Protein AF-A0A0H3GFT5-F1 (afdb_monomer)

Structure (mmCIF, N/CA/C/O backbone):
data_AF-A0A0H3GFT5-F1
#
_entry.id   AF-A0A0H3GFT5-F1
#
loop_
_atom_site.group_PDB
_atom_site.id
_atom_site.type_symbol
_atom_site.label_atom_id
_atom_site.label_alt_id
_atom_site.label_comp_id
_atom_site.label_asym_id
_atom_site.label_entity_id
_atom_site.label_seq_id
_atom_site.pdbx_PDB_ins_code
_atom_site.Cartn_x
_atom_site.Cartn_y
_atom_site.Cartn_z
_atom_site.occupancy
_atom_site.B_iso_or_equiv
_atom_site.auth_seq_id
_atom_site.auth_comp_id
_atom_site.auth_asym_id
_atom_site.auth_atom_id
_atom_site.pdbx_PDB_model_num
ATOM 1 N N . MET A 1 1 ? -4.047 -26.663 0.845 1.00 39.47 1 MET A N 1
ATOM 2 C CA . MET A 1 1 ? -2.807 -26.334 0.109 1.00 39.47 1 MET A CA 1
ATOM 3 C C . MET A 1 1 ? -2.494 -24.855 0.293 1.00 39.47 1 MET A C 1
ATOM 5 O O . MET A 1 1 ? -3.281 -24.041 -0.158 1.00 39.47 1 MET A O 1
ATOM 9 N N . ALA A 1 2 ? -1.389 -24.501 0.952 1.00 52.47 2 ALA A N 1
ATOM 10 C CA . ALA A 1 2 ? -0.893 -23.122 1.010 1.00 52.47 2 ALA A CA 1
ATOM 11 C C . ALA A 1 2 ? 0.390 -23.035 0.173 1.00 52.47 2 ALA A C 1
ATOM 13 O O . ALA A 1 2 ? 1.501 -23.114 0.693 1.00 52.47 2 ALA A O 1
ATOM 14 N N . SER A 1 3 ? 0.246 -22.975 -1.151 1.00 60.88 3 SER A N 1
ATOM 15 C CA . SER A 1 3 ? 1.376 -22.710 -2.039 1.00 60.88 3 SER A CA 1
ATOM 16 C C . SER A 1 3 ? 1.696 -21.223 -1.959 1.00 60.88 3 SER A C 1
ATOM 18 O O . SER A 1 3 ? 0.946 -20.398 -2.479 1.00 60.88 3 SER A O 1
ATOM 20 N N . ARG A 1 4 ? 2.792 -20.873 -1.279 1.00 60.50 4 ARG A N 1
ATOM 21 C CA . ARG A 1 4 ? 3.317 -19.505 -1.278 1.00 60.50 4 ARG A CA 1
ATOM 22 C C . ARG A 1 4 ? 3.601 -19.112 -2.729 1.00 60.50 4 ARG A C 1
ATOM 24 O O . ARG A 1 4 ? 4.407 -19.765 -3.391 1.00 60.50 4 ARG A O 1
ATOM 31 N N . A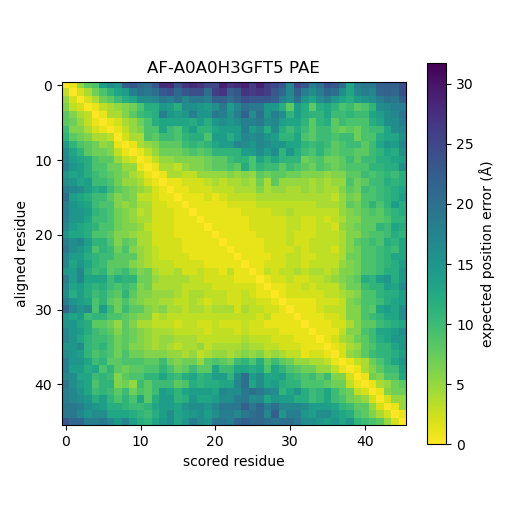LA A 1 5 ? 2.900 -18.096 -3.227 1.00 61.41 5 ALA A N 1
ATOM 32 C CA . ALA A 1 5 ? 3.125 -17.582 -4.572 1.00 61.41 5 ALA A CA 1
ATOM 33 C C . ALA A 1 5 ? 4.593 -17.150 -4.709 1.00 61.41 5 ALA A C 1
ATOM 35 O O . ALA A 1 5 ? 5.171 -16.605 -3.760 1.00 61.41 5 ALA A O 1
ATOM 36 N N . ARG A 1 6 ? 5.213 -17.430 -5.866 1.00 61.88 6 ARG A N 1
ATOM 37 C CA . ARG A 1 6 ? 6.571 -16.940 -6.135 1.00 61.88 6 ARG A CA 1
ATOM 38 C C . ARG A 1 6 ? 6.560 -15.412 -6.005 1.00 61.88 6 ARG A C 1
ATOM 40 O O . ARG A 1 6 ? 5.630 -14.801 -6.531 1.00 61.88 6 ARG A O 1
ATOM 47 N N . PRO A 1 7 ? 7.551 -14.813 -5.320 1.00 64.31 7 PRO A N 1
ATOM 48 C CA . PRO A 1 7 ? 7.691 -13.369 -5.317 1.00 64.31 7 PRO A CA 1
ATOM 49 C C . PRO A 1 7 ? 7.765 -12.885 -6.763 1.00 64.31 7 PRO A C 1
ATOM 51 O O . PRO A 1 7 ? 8.540 -13.426 -7.550 1.00 64.31 7 PRO A O 1
ATOM 54 N N . SER A 1 8 ? 6.930 -11.918 -7.119 1.00 62.31 8 SER A N 1
ATOM 55 C CA . SER A 1 8 ? 7.045 -11.204 -8.380 1.00 62.31 8 SER A CA 1
ATOM 56 C C . SER A 1 8 ? 8.348 -10.407 -8.382 1.00 62.31 8 SER A C 1
ATOM 58 O O . SER A 1 8 ? 8.721 -9.838 -7.355 1.00 62.31 8 SER A O 1
ATOM 60 N N . ASP A 1 9 ? 8.990 -10.291 -9.546 1.00 65.44 9 ASP A N 1
ATOM 61 C CA . ASP A 1 9 ? 10.158 -9.419 -9.756 1.00 65.44 9 ASP A CA 1
ATOM 62 C C . ASP A 1 9 ? 9.818 -7.915 -9.669 1.00 65.44 9 ASP A C 1
ATOM 64 O O . ASP A 1 9 ? 10.674 -7.057 -9.878 1.00 65.44 9 ASP A O 1
ATOM 68 N N . LEU A 1 10 ? 8.568 -7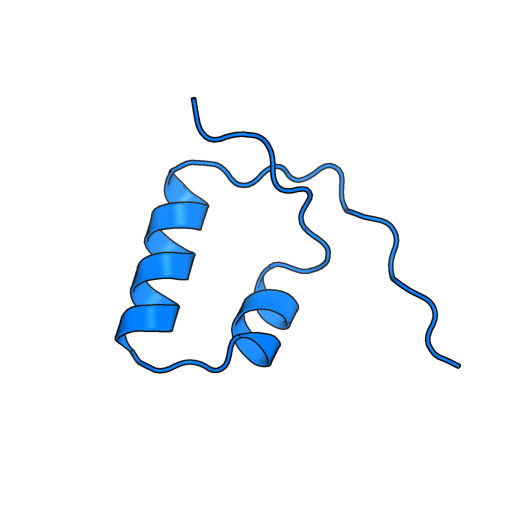.582 -9.332 1.00 62.84 10 LEU A N 1
ATOM 69 C CA . LEU A 1 10 ? 8.142 -6.236 -8.977 1.00 62.84 10 LEU A CA 1
ATOM 70 C C . LEU A 1 10 ? 8.749 -5.867 -7.620 1.00 62.84 10 LEU A C 1
ATOM 72 O O . LEU A 1 10 ? 8.468 -6.493 -6.593 1.00 62.84 10 LEU A O 1
ATOM 76 N N . ALA A 1 11 ? 9.613 -4.857 -7.641 1.00 68.56 11 ALA A N 1
ATOM 77 C CA . ALA A 1 11 ? 10.139 -4.212 -6.452 1.00 68.56 11 ALA A CA 1
ATOM 78 C C . ALA A 1 11 ? 9.201 -3.075 -6.038 1.00 68.56 11 ALA A C 1
ATOM 80 O O . ALA A 1 11 ? 8.707 -2.350 -6.899 1.00 68.56 11 ALA A O 1
ATOM 81 N N . ILE A 1 12 ? 9.000 -2.899 -4.729 1.00 69.69 12 ILE A N 1
ATOM 82 C CA . ILE A 1 12 ? 8.312 -1.716 -4.196 1.00 69.69 12 ILE A CA 1
ATOM 83 C C . ILE A 1 12 ? 9.124 -0.482 -4.598 1.00 69.69 12 ILE A C 1
ATOM 85 O O . ILE A 1 12 ? 10.255 -0.307 -4.138 1.00 69.69 12 ILE A O 1
ATOM 89 N N . ILE A 1 13 ? 8.550 0.360 -5.456 1.00 75.69 13 ILE A N 1
ATOM 90 C CA . ILE A 1 13 ? 9.093 1.686 -5.763 1.00 75.69 13 ILE A CA 1
ATOM 91 C C . ILE A 1 13 ? 8.473 2.733 -4.832 1.00 75.69 13 ILE A C 1
ATOM 93 O O . ILE A 1 13 ? 7.456 2.489 -4.184 1.00 75.69 13 ILE A O 1
ATOM 97 N N . GLU A 1 14 ? 9.060 3.926 -4.770 1.00 75.81 14 GLU A N 1
ATOM 98 C CA . GLU A 1 14 ? 8.612 5.011 -3.880 1.00 75.81 14 GLU A CA 1
ATOM 99 C C . GLU A 1 14 ? 7.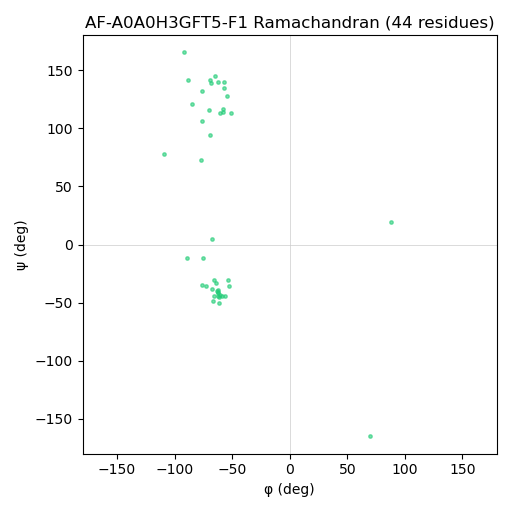113 5.338 -4.032 1.00 75.81 14 GLU A C 1
ATOM 101 O O . GLU A 1 14 ? 6.409 5.568 -3.047 1.00 75.81 14 GLU A O 1
ATOM 106 N N . ARG A 1 15 ? 6.590 5.253 -5.262 1.00 75.7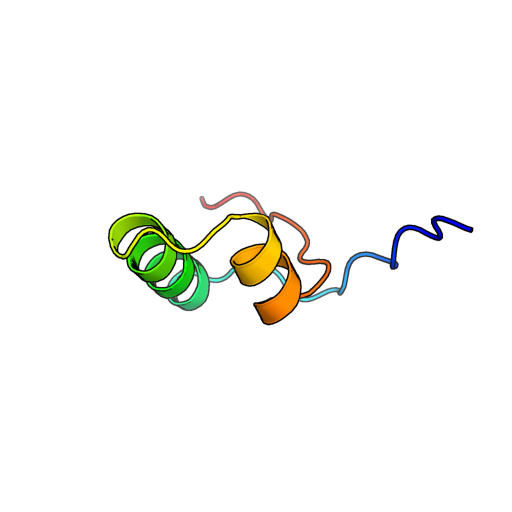5 15 ARG A N 1
ATOM 107 C CA . ARG A 1 15 ? 5.161 5.423 -5.560 1.00 75.75 15 ARG A CA 1
ATOM 108 C C . ARG A 1 15 ? 4.277 4.372 -4.883 1.00 75.75 15 ARG A C 1
ATOM 110 O O . ARG A 1 15 ? 3.199 4.710 -4.399 1.00 75.75 15 ARG A O 1
ATOM 117 N N . ASP A 1 16 ? 4.726 3.122 -4.833 1.00 79.56 16 ASP A N 1
ATOM 118 C CA . ASP A 1 16 ? 3.988 2.039 -4.180 1.00 79.56 16 ASP A CA 1
ATOM 119 C C . ASP A 1 16 ? 4.050 2.190 -2.660 1.00 79.56 16 ASP A C 1
ATOM 121 O O . ASP A 1 16 ? 3.056 1.960 -1.981 1.00 79.56 16 ASP A O 1
ATOM 125 N N . ALA A 1 17 ? 5.180 2.661 -2.120 1.00 83.62 17 ALA A N 1
ATOM 126 C CA . ALA A 1 17 ? 5.313 2.951 -0.694 1.00 83.62 17 ALA A CA 1
ATOM 127 C C . ALA A 1 17 ? 4.339 4.052 -0.235 1.00 83.62 17 ALA A C 1
ATOM 129 O O . ALA A 1 17 ? 3.716 3.913 0.818 1.00 83.62 17 ALA A O 1
ATOM 130 N N . ALA A 1 18 ? 4.155 5.110 -1.034 1.00 87.50 18 ALA A N 1
ATOM 131 C CA . ALA A 1 18 ? 3.169 6.154 -0.753 1.00 87.50 18 ALA A CA 1
ATOM 132 C C . ALA A 1 18 ? 1.727 5.613 -0.768 1.00 87.50 18 ALA A C 1
ATOM 134 O O . ALA A 1 18 ? 0.931 5.965 0.102 1.00 87.50 18 ALA A O 1
ATOM 135 N N . LEU A 1 19 ? 1.404 4.717 -1.709 1.00 86.44 19 LEU A N 1
ATOM 136 C CA . LEU A 1 19 ? 0.095 4.059 -1.777 1.00 86.44 19 LEU A CA 1
ATOM 137 C C . LEU A 1 19 ? -0.144 3.125 -0.585 1.00 86.44 19 LEU A C 1
ATOM 139 O O . LEU A 1 19 ? -1.177 3.235 0.068 1.00 86.44 19 LEU A O 1
ATOM 143 N N . ILE A 1 20 ? 0.819 2.255 -0.263 1.00 84.81 20 ILE A N 1
ATOM 144 C CA . ILE A 1 20 ? 0.752 1.350 0.896 1.00 84.81 20 ILE A CA 1
ATOM 145 C C . ILE A 1 20 ? 0.546 2.157 2.177 1.00 84.81 20 ILE A C 1
ATOM 147 O O . ILE A 1 20 ? -0.288 1.798 3.005 1.00 84.81 20 ILE A O 1
ATOM 151 N N . ARG A 1 21 ? 1.277 3.266 2.333 1.00 86.56 21 ARG A N 1
ATOM 152 C CA . ARG A 1 21 ? 1.143 4.147 3.492 1.00 86.56 21 ARG A CA 1
ATOM 153 C C . ARG A 1 21 ? -0.258 4.749 3.596 1.00 86.56 21 ARG A C 1
ATOM 155 O O . ARG A 1 21 ? -0.836 4.693 4.674 1.00 86.56 21 ARG A O 1
ATOM 162 N N . GLY A 1 22 ? -0.816 5.238 2.487 1.00 91.00 22 GLY A N 1
ATOM 163 C CA . GLY A 1 22 ? -2.193 5.738 2.446 1.00 91.00 22 GLY A CA 1
ATOM 164 C C . GLY A 1 22 ? -3.220 4.672 2.839 1.00 91.00 22 GLY A C 1
ATOM 165 O O . GLY A 1 22 ? -4.081 4.934 3.671 1.00 91.00 22 GLY A O 1
ATOM 166 N N . MET A 1 23 ? -3.077 3.446 2.327 1.00 87.62 23 MET A N 1
ATOM 167 C CA . MET A 1 23 ? -3.966 2.328 2.674 1.00 87.62 23 MET A CA 1
ATOM 168 C C . MET A 1 23 ? -3.891 1.968 4.167 1.00 87.62 23 MET A C 1
ATOM 170 O O . MET A 1 23 ? -4.917 1.763 4.812 1.00 87.62 23 MET A O 1
ATOM 174 N N . ILE A 1 24 ? -2.687 1.952 4.752 1.00 89.25 24 ILE A N 1
ATOM 175 C CA . ILE A 1 24 ? -2.509 1.729 6.197 1.00 89.25 24 ILE A CA 1
ATOM 176 C C . ILE A 1 24 ? -3.177 2.849 7.006 1.00 89.25 24 ILE A C 1
ATOM 178 O O . ILE A 1 24 ? -3.864 2.569 7.987 1.00 89.25 24 ILE A O 1
ATOM 182 N N . GLU A 1 25 ? -3.001 4.107 6.601 1.00 93.19 25 GLU A N 1
ATOM 183 C CA . GLU A 1 25 ? -3.589 5.269 7.280 1.00 93.19 25 GLU A CA 1
ATOM 184 C C . GLU A 1 25 ? -5.123 5.293 7.191 1.00 93.19 25 GLU A C 1
ATOM 186 O O . GLU A 1 25 ? -5.785 5.738 8.129 1.00 93.19 25 GLU A O 1
ATOM 191 N N . TRP A 1 26 ? -5.704 4.760 6.114 1.00 90.50 26 TRP A N 1
ATOM 192 C CA . TRP A 1 26 ? -7.152 4.567 5.979 1.00 90.50 26 TRP A CA 1
ATOM 193 C C . TRP A 1 26 ? -7.698 3.388 6.791 1.00 90.50 26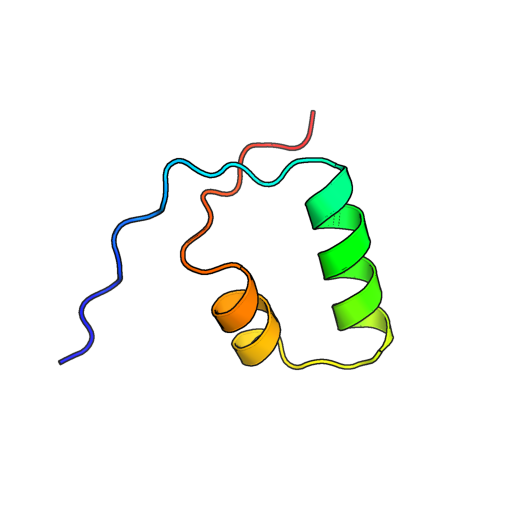 TRP A C 1
ATOM 195 O O . TRP A 1 26 ? -8.911 3.279 6.971 1.00 90.50 26 TRP A O 1
ATOM 205 N N . GLY A 1 27 ? -6.819 2.540 7.328 1.00 91.50 27 GLY A N 1
ATOM 206 C CA . GLY A 1 27 ? -7.191 1.382 8.136 1.00 91.50 27 GLY A CA 1
ATOM 207 C C . GLY A 1 27 ? -7.457 0.115 7.324 1.00 91.50 27 GLY A C 1
ATOM 208 O O . GLY A 1 27 ? -8.090 -0.810 7.840 1.00 91.50 27 GLY A O 1
ATOM 209 N N . ASP A 1 28 ? -6.977 0.042 6.079 1.00 88.12 28 ASP A N 1
ATOM 210 C CA . ASP A 1 28 ? -7.046 -1.188 5.297 1.00 88.12 28 ASP A CA 1
ATOM 211 C C . ASP A 1 28 ? -6.243 -2.302 5.975 1.00 88.12 28 ASP A C 1
ATOM 213 O O . ASP A 1 28 ? -5.137 -2.113 6.497 1.00 88.12 28 ASP A O 1
ATOM 217 N N . ARG A 1 29 ? -6.791 -3.518 5.960 1.00 87.31 29 ARG A N 1
ATOM 218 C CA . ARG A 1 29 ? -6.101 -4.667 6.549 1.00 87.31 29 ARG A CA 1
ATOM 219 C C . ARG A 1 29 ? -4.878 -5.010 5.713 1.00 87.31 29 ARG A C 1
ATOM 221 O O . ARG A 1 29 ? -4.962 -5.113 4.493 1.00 87.31 29 ARG A O 1
ATOM 228 N N . HIS A 1 30 ? -3.770 -5.347 6.373 1.00 82.94 30 HIS A N 1
ATOM 229 C CA . HIS A 1 30 ? -2.540 -5.784 5.699 1.00 82.94 30 HIS A CA 1
ATOM 230 C C . HIS A 1 30 ? -2.754 -6.946 4.717 1.00 82.94 30 HIS A C 1
ATOM 232 O O . HIS A 1 30 ? -2.050 -7.034 3.718 1.00 82.94 30 HIS A O 1
ATOM 238 N N . HIS A 1 31 ? -3.729 -7.821 4.986 1.00 80.50 31 HIS A N 1
ATOM 239 C CA . HIS A 1 31 ? -4.119 -8.885 4.062 1.00 80.50 31 HIS A CA 1
ATOM 240 C C . HIS A 1 31 ? -4.621 -8.333 2.720 1.00 80.50 31 HIS A C 1
ATOM 242 O O . HIS A 1 31 ? -4.225 -8.827 1.669 1.00 80.50 31 HIS A O 1
ATOM 248 N N . ASP A 1 32 ? -5.451 -7.293 2.757 1.00 81.50 32 ASP A N 1
ATOM 249 C CA . ASP A 1 32 ? -6.071 -6.699 1.572 1.00 81.50 32 ASP A CA 1
ATOM 250 C C . ASP A 1 32 ? -5.054 -5.835 0.805 1.00 81.50 32 ASP A C 1
ATOM 252 O O . ASP A 1 32 ? -4.994 -5.888 -0.422 1.00 81.50 32 ASP A O 1
ATOM 256 N N . ILE A 1 33 ? -4.152 -5.159 1.525 1.00 83.56 33 ILE A N 1
ATOM 257 C CA . ILE A 1 33 ? -2.992 -4.465 0.945 1.00 83.56 33 ILE A CA 1
ATOM 258 C C . ILE A 1 33 ? -2.076 -5.470 0.225 1.00 83.56 33 ILE A C 1
ATOM 260 O O . ILE A 1 33 ? -1.748 -5.292 -0.945 1.00 83.56 33 ILE A O 1
ATOM 264 N N . ALA A 1 34 ? -1.701 -6.574 0.877 1.00 79.31 34 ALA A N 1
ATOM 265 C CA . ALA A 1 34 ? -0.861 -7.606 0.265 1.00 79.31 34 ALA A CA 1
ATOM 266 C C . ALA A 1 34 ? -1.544 -8.297 -0.928 1.00 79.31 34 ALA A C 1
ATOM 268 O O . ALA A 1 34 ? -0.872 -8.667 -1.889 1.00 79.31 34 ALA A O 1
ATOM 269 N N . ALA A 1 35 ? -2.869 -8.457 -0.892 1.00 79.12 35 ALA A N 1
ATOM 270 C CA . ALA A 1 35 ? -3.633 -8.993 -2.013 1.00 79.12 35 ALA A CA 1
ATOM 271 C C . ALA A 1 35 ? -3.646 -8.034 -3.216 1.00 79.12 35 ALA A C 1
ATOM 273 O O . ALA A 1 35 ? -3.541 -8.495 -4.351 1.00 79.12 35 ALA A O 1
ATOM 274 N N . PHE A 1 36 ? -3.728 -6.721 -2.976 1.00 77.12 36 PHE A N 1
ATOM 275 C CA . PHE A 1 36 ? -3.717 -5.696 -4.023 1.00 77.12 36 PHE A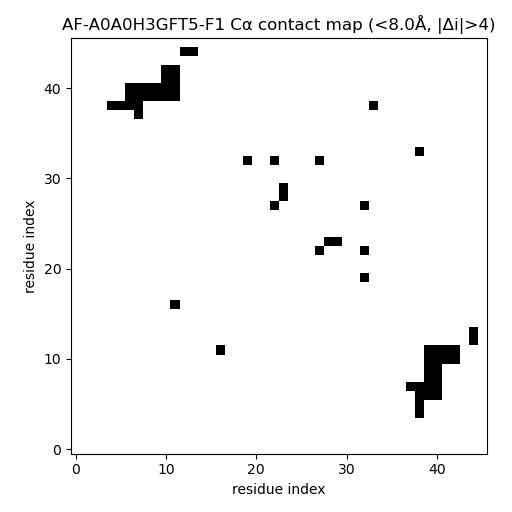 CA 1
ATOM 276 C C . PHE A 1 36 ? -2.379 -5.634 -4.769 1.00 77.12 36 PHE A C 1
ATOM 278 O O . PHE A 1 36 ? -2.352 -5.575 -5.996 1.00 77.12 36 PHE A O 1
ATOM 285 N N . PHE A 1 37 ? -1.265 -5.687 -4.038 1.00 73.31 37 PHE A N 1
ATOM 286 C CA . PHE A 1 37 ? 0.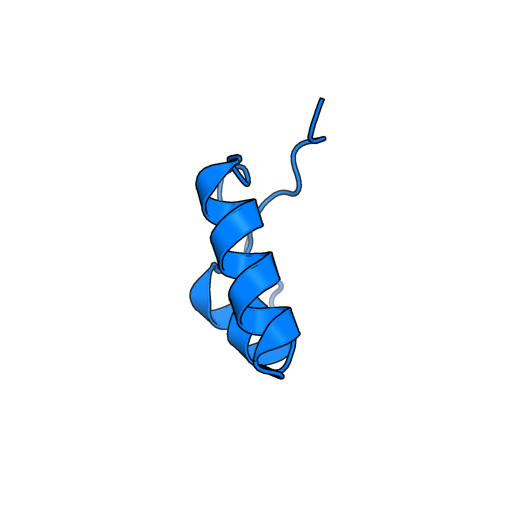070 -5.607 -4.636 1.00 73.31 37 PHE A CA 1
ATOM 287 C C . PHE A 1 37 ? 0.656 -6.972 -5.040 1.00 73.31 37 PHE A C 1
ATOM 289 O O . PHE A 1 37 ? 1.658 -7.034 -5.751 1.00 73.31 37 PHE A O 1
ATOM 296 N N . GLY A 1 38 ? 0.038 -8.077 -4.617 1.00 68.06 38 GLY A N 1
ATOM 297 C CA . GLY A 1 38 ? 0.533 -9.423 -4.879 1.00 68.06 38 GLY A CA 1
ATOM 298 C C . GLY A 1 38 ? 1.824 -9.751 -4.109 1.00 68.06 38 GLY A C 1
ATOM 299 O O . GLY A 1 38 ? 2.177 -9.083 -3.135 1.00 68.06 38 GLY A O 1
ATOM 300 N N . PRO A 1 39 ? 2.547 -10.818 -4.494 1.00 66.19 39 PRO A N 1
ATOM 301 C CA . PRO A 1 39 ? 3.751 -11.261 -3.797 1.00 66.19 39 PRO A CA 1
ATOM 302 C C . PRO A 1 39 ? 4.953 -10.361 -4.136 1.00 66.19 39 PRO A C 1
ATOM 304 O O . PRO A 1 39 ? 5.859 -10.758 -4.856 1.00 66.19 39 PRO A O 1
ATOM 307 N N . ILE A 1 40 ? 4.977 -9.139 -3.614 1.00 66.19 40 ILE A N 1
ATOM 308 C CA . ILE A 1 40 ? 6.050 -8.163 -3.851 1.00 66.19 40 ILE A CA 1
ATOM 309 C C . ILE A 1 40 ? 7.352 -8.596 -3.168 1.00 66.19 40 ILE A C 1
ATOM 311 O O . ILE A 1 40 ? 7.352 -9.069 -2.025 1.00 66.19 40 ILE A O 1
ATOM 315 N N . ARG A 1 41 ? 8.492 -8.376 -3.828 1.00 59.94 41 ARG A N 1
ATOM 316 C CA . ARG A 1 41 ? 9.795 -8.450 -3.163 1.00 59.94 41 ARG A CA 1
ATOM 317 C C . ARG A 1 41 ? 10.076 -7.096 -2.508 1.00 59.94 41 ARG A C 1
ATOM 319 O O . ARG A 1 41 ? 10.161 -6.078 -3.190 1.00 59.94 41 ARG A O 1
ATOM 326 N N . VAL A 1 42 ? 10.264 -7.085 -1.188 1.00 58.16 42 VAL A N 1
ATOM 327 C CA . VAL A 1 42 ? 10.726 -5.889 -0.465 1.00 58.16 42 VAL A CA 1
ATOM 328 C C . VAL A 1 42 ? 12.186 -5.637 -0.851 1.00 58.16 42 VAL A C 1
ATOM 330 O O . VAL A 1 42 ? 13.107 -6.262 -0.324 1.00 58.16 42 VAL A O 1
ATOM 333 N N . GLY A 1 43 ? 12.392 -4.780 -1.849 1.00 57.12 43 GLY A N 1
ATOM 334 C CA . GLY A 1 43 ? 13.685 -4.171 -2.131 1.00 57.12 43 GLY A CA 1
ATOM 335 C C . GLY A 1 43 ? 13.934 -3.079 -1.099 1.00 57.12 43 GLY A C 1
ATOM 336 O O . GLY A 1 43 ? 13.032 -2.297 -0.815 1.00 57.12 43 GLY A O 1
ATOM 337 N N . SER A 1 44 ? 15.125 -3.064 -0.500 1.00 45.81 44 SER A N 1
ATOM 338 C CA . SER A 1 44 ? 15.526 -2.035 0.463 1.00 45.81 44 SER A CA 1
ATOM 339 C C . SER A 1 44 ? 15.272 -0.648 -0.134 1.00 45.81 44 SER A C 1
ATOM 341 O O . SER A 1 44 ? 15.937 -0.288 -1.106 1.00 45.81 44 SER A O 1
ATOM 343 N N . LEU A 1 45 ? 14.332 0.115 0.439 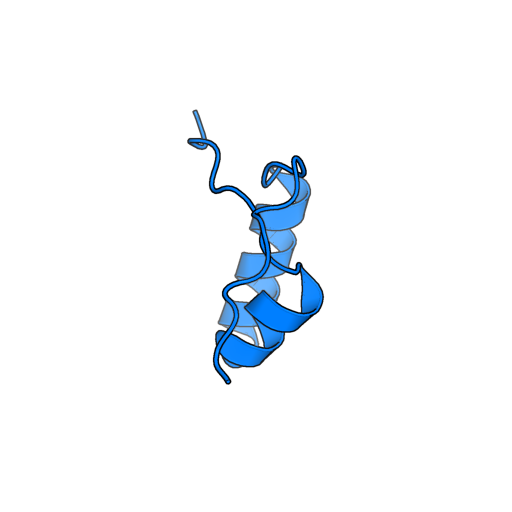1.00 50.81 45 LEU A N 1
ATOM 344 C CA . LEU A 1 45 ? 14.301 1.565 0.253 1.00 50.81 45 LEU A CA 1
ATOM 345 C C . LEU A 1 45 ? 15.652 2.086 0.755 1.00 50.81 45 LEU A C 1
ATOM 347 O O . LEU A 1 45 ? 15.988 1.893 1.926 1.00 50.81 45 LEU A O 1
ATOM 351 N N . LYS A 1 46 ? 16.459 2.614 -0.163 1.00 45.38 46 LYS A N 1
ATOM 352 C CA . LYS A 1 46 ? 17.741 3.259 0.120 1.00 45.38 46 LYS A CA 1
ATOM 353 C C . LYS A 1 46 ? 17.536 4.757 0.220 1.00 45.38 46 LYS A C 1
ATOM 355 O O . LYS A 1 46 ? 16.750 5.269 -0.604 1.00 45.38 46 LYS A O 1
#

Solvent-accessible surface area (backbone atoms only — not comparable to full-atom values): 2984 Å² total; per-residue (Å²): 137,87,78,80,70,74,64,43,94,53,55,66,45,75,72,51,52,56,50,53,50,51,41,52,74,75,63,53,53,68,68,59,54,44,62,74,69,44,50,57,37,87,52,82,87,125

Sequence (46 aa):
MASRARPSDLAIIERDAALIRGMIEWGDRHHDIAAFFGPIRVGSLK

Organism: Brucella suis biovar 1 (strain 1330) (NCBI:txid204722)

pLDDT: mean 72.59, std 13.87, range [39.47, 93.19]

Foldseek 3Di:
DDDQDDADPAEDDPVLVVVLVVCVVVPHDPVVNCVVVDRHDHDDPD

Secondary structure (DSSP, 8-state):
---PPPPEEEE--HHHHHHHHHHHHHT--HHHHHHHH-SEE-----

Radius of gyration: 11.43 Å; Cα contacts 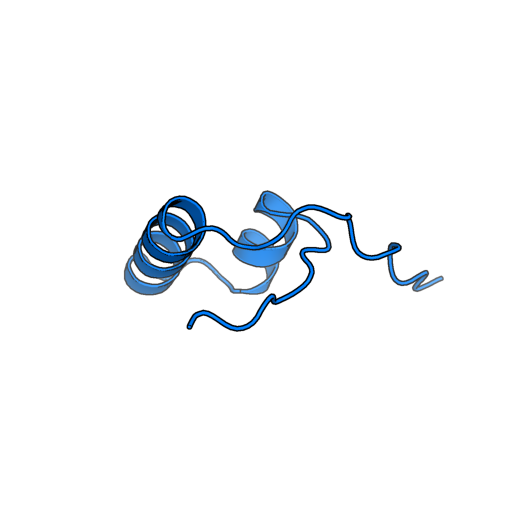(8 Å, |Δi|>4): 31; chains: 1; bounding box: 25×32×18 Å

Nearest PDB structures (foldseek):
  1jmp-assembly1_A  TM=5.494E-01  e=3.907E+00  Viscum album
  3ue7-assembly2_B  TM=6.000E-01  e=6.042E+00  Crambe hispanica subsp. abyssinica
  7pvb-assembly1_A  TM=5.957E-01  e=9.342E+00  Viscum album
  3ue7-assembly2_A-3  TM=3.160E-01  e=6.042E+00  unclassified

Mean predicted aligned error: 8.59 Å